Protein AF-A0A7S2N8I9-F1 (afdb_monomer)

Sequence (100 aa):
VGSSARAAGTIRLAAPCAAPPSRGSADRPAAMPHYPDEIEYSEKYYDDMYEYRHVILTKPIAKEMYKITGGKRLLAEDEWRGLGVQQSRGWAHYEIHRPE

Solvent-accessible surface area (backbone atoms only — not comparable to full-atom values): 6450 Å² total; per-residue (Å²): 136,84,79,94,75,71,68,64,32,54,46,36,35,37,25,70,56,90,65,89,75,84,85,75,84,87,78,78,85,86,73,77,98,70,80,50,95,52,78,42,73,52,76,75,48,71,62,99,66,35,33,32,34,46,35,41,40,22,76,70,49,31,52,50,52,37,69,77,34,68,79,77,53,76,51,54,64,69,56,44,42,71,67,68,54,83,76,74,88,70,53,39,51,76,55,86,66,77,60,129

InterPro domains:
  IPR000789 Cyclin-dependent kinase, regulatory subunit [PF01111] (39-100)
  IPR000789 Cyclin-dependent kinase, regulatory subunit [PR00296] (38-52)
  IPR000789 Cyclin-dependent kinase, regulatory subunit [PR00296] (53-67)
  IPR000789 Cyclin-dependent kinase, regulatory subunit [PR00296] (79-93)
  IPR000789 Cyclin-dependent kinase, regulatory subunit [PR00296] (94-100)
  IPR000789 Cyclin-dependent kinase, regulatory subunit [PS00944] (41-59)
  IPR000789 Cyclin-dependent kinase, regulatory subunit [SM01084] (38-100)
  IPR036858 Cyclin-dependent kinase, regulatory subunit superfamily [G3DSA:3.30.170.10] (20-100)
  IPR036858 Cyclin-dependent kinase, regulatory subunit superfamily [SSF55637] (28-100)

Organism: NCBI:txid1333877

Nearest PDB structures (foldseek):
  7ck4-assembly1_F  TM=3.837E-01  e=1.755E+00  Synechococcus phage S-ShM2
  4n8p-assembly1_A-2  TM=3.220E-01  e=1.447E+00  Ornithorhynchus anatinus
  8skv-assembly1_E  TM=2.048E-01  e=6.793E+00  Homo sapiens
  7uoj-assembly1_m  TM=1.756E-01  e=5.971E+00  Homo sapiens

Radius of gyration: 14.56 Å; Cα contacts (8 Å, |Δi|>4): 135; chains: 1; bounding box: 36×25×48 Å

pLDDT: mean 73.97, std 16.35, range [29.75, 90.25]

Structure (mmCIF, N/CA/C/O backbone):
data_AF-A0A7S2N8I9-F1
#
_entry.id   AF-A0A7S2N8I9-F1
#
loop_
_atom_site.group_PDB
_atom_site.id
_atom_site.type_symbol
_atom_site.label_atom_id
_atom_site.label_alt_id
_atom_site.label_comp_id
_atom_site.label_asym_id
_atom_site.label_entity_id
_atom_site.label_seq_id
_atom_site.pdbx_PDB_ins_code
_atom_site.Cartn_x
_atom_site.Cartn_y
_atom_site.Cartn_z
_atom_site.occupancy
_atom_site.B_iso_or_equiv
_atom_site.auth_seq_id
_atom_site.auth_comp_id
_atom_site.auth_asym_id
_atom_site.auth_atom_id
_atom_site.pdbx_PDB_model_num
ATOM 1 N N . VAL A 1 1 ? -1.459 4.134 32.815 1.00 40.97 1 VAL A N 1
ATOM 2 C CA . VAL A 1 1 ? -1.980 2.958 32.078 1.00 40.97 1 VAL A CA 1
ATOM 3 C C . VAL A 1 1 ? -2.698 3.464 30.835 1.00 40.97 1 VAL A C 1
ATOM 5 O O . VAL A 1 1 ? -3.466 4.405 30.958 1.00 40.97 1 VAL A O 1
ATOM 8 N N . GLY A 1 2 ? -2.389 2.925 29.656 1.00 40.41 2 GLY A N 1
ATOM 9 C CA . GLY A 1 2 ? -2.855 3.438 28.356 1.00 40.41 2 GLY A CA 1
ATOM 10 C C . GLY A 1 2 ? -1.691 4.076 27.588 1.00 40.41 2 GLY A C 1
ATOM 11 O O . GLY A 1 2 ? -0.989 4.907 28.140 1.00 40.41 2 GLY A O 1
ATOM 12 N N . SER A 1 3 ? -1.338 3.685 26.369 1.00 29.75 3 SER A N 1
ATOM 13 C CA . SER A 1 3 ? -2.123 3.022 25.333 1.00 29.75 3 SER A CA 1
ATOM 14 C C . SER A 1 3 ? -1.221 2.068 24.554 1.00 29.75 3 SER A C 1
ATOM 16 O O . SER A 1 3 ? -0.359 2.504 23.794 1.00 29.75 3 SER A O 1
ATOM 18 N N . SER A 1 4 ? -1.433 0.763 24.726 1.00 34.94 4 SER A N 1
ATOM 19 C CA . SER A 1 4 ? -0.964 -0.216 23.747 1.00 34.94 4 SER A CA 1
ATOM 20 C C . SER A 1 4 ? -1.986 -0.243 22.615 1.00 34.94 4 SER A C 1
ATOM 22 O O . SER A 1 4 ? -3.056 -0.829 22.740 1.00 34.94 4 SER A O 1
ATOM 24 N N . ALA A 1 5 ? -1.702 0.492 21.546 1.00 39.56 5 ALA A N 1
ATOM 25 C CA . ALA A 1 5 ? -2.430 0.395 20.287 1.00 39.56 5 ALA A CA 1
ATOM 26 C C . ALA A 1 5 ? -1.411 0.442 19.149 1.00 39.56 5 ALA A C 1
ATOM 28 O O . ALA A 1 5 ? -1.392 1.353 18.323 1.00 39.56 5 ALA A O 1
ATOM 29 N N . ARG A 1 6 ? -0.496 -0.528 19.147 1.00 41.28 6 ARG A N 1
ATOM 30 C CA . ARG A 1 6 ? 0.347 -0.799 17.988 1.00 41.28 6 ARG A CA 1
ATOM 31 C C . ARG A 1 6 ? -0.483 -1.646 17.034 1.00 41.28 6 ARG A C 1
ATOM 33 O O . ARG A 1 6 ? -0.400 -2.854 17.066 1.00 41.28 6 ARG A O 1
ATOM 40 N N . ALA A 1 7 ? -1.334 -1.004 16.240 1.00 44.88 7 ALA A N 1
ATOM 41 C CA . ALA A 1 7 ? -1.989 -1.629 15.098 1.00 44.88 7 ALA A CA 1
ATOM 42 C C . ALA A 1 7 ? -1.350 -1.067 13.819 1.00 44.88 7 ALA A C 1
ATOM 44 O O . ALA A 1 7 ? -1.778 -0.028 13.328 1.00 44.88 7 ALA A O 1
ATOM 45 N N . ALA A 1 8 ? -0.276 -1.707 13.347 1.00 59.41 8 ALA A N 1
ATOM 46 C CA . ALA A 1 8 ? 0.438 -1.395 12.115 1.00 59.41 8 ALA A CA 1
ATOM 47 C C . ALA A 1 8 ? -0.542 -1.202 10.943 1.00 59.41 8 ALA A C 1
ATOM 49 O O . ALA A 1 8 ? -1.240 -2.129 10.532 1.00 59.41 8 ALA A O 1
ATOM 50 N N . GLY A 1 9 ? -0.615 0.029 10.438 1.00 70.81 9 GLY A N 1
ATOM 51 C CA . GLY A 1 9 ? -1.349 0.407 9.233 1.00 70.81 9 GLY A CA 1
ATOM 52 C C . GLY A 1 9 ? -0.441 0.379 8.011 1.00 70.81 9 GLY A C 1
ATOM 53 O O . GLY A 1 9 ? -0.456 1.317 7.233 1.00 70.81 9 GLY A O 1
ATOM 54 N N . THR A 1 10 ? 0.413 -0.630 7.873 1.00 80.94 10 THR A N 1
ATOM 55 C CA . THR A 1 10 ? 1.378 -0.703 6.770 1.00 80.94 10 THR A CA 1
ATOM 56 C C . THR A 1 10 ? 0.990 -1.841 5.844 1.00 80.94 10 THR A C 1
ATOM 58 O O . THR A 1 10 ? 0.876 -2.979 6.293 1.00 80.94 10 THR A O 1
ATOM 61 N N . ILE A 1 11 ? 0.811 -1.545 4.558 1.00 86.56 11 ILE A N 1
ATOM 62 C CA . ILE A 1 11 ? 0.590 -2.564 3.526 1.00 86.56 11 ILE A CA 1
ATOM 63 C C . ILE A 1 11 ? 1.869 -2.763 2.713 1.00 86.56 11 ILE A C 1
ATOM 65 O O . ILE A 1 11 ? 2.587 -1.807 2.409 1.00 86.56 11 ILE A O 1
ATOM 69 N N . ARG A 1 12 ? 2.165 -4.015 2.367 1.00 86.06 12 ARG A N 1
ATOM 70 C CA . ARG A 1 12 ? 3.359 -4.410 1.606 1.00 86.06 12 ARG A CA 1
ATOM 71 C C . ARG A 1 12 ? 2.966 -4.748 0.173 1.00 86.06 12 ARG A C 1
ATOM 73 O O . ARG A 1 12 ? 2.305 -5.756 -0.068 1.00 86.06 12 ARG A O 1
ATOM 80 N N . LEU A 1 13 ? 3.349 -3.903 -0.775 1.00 88.19 13 LEU A N 1
ATOM 81 C CA . LEU A 1 13 ? 3.032 -4.090 -2.186 1.00 88.19 13 LEU A CA 1
ATOM 82 C C . LEU A 1 13 ? 4.265 -4.637 -2.926 1.00 88.19 13 LEU A C 1
ATOM 84 O O . LEU A 1 13 ? 5.391 -4.256 -2.602 1.00 88.19 13 LEU A O 1
ATOM 88 N N . ALA A 1 14 ? 4.050 -5.519 -3.904 1.00 87.00 14 ALA A N 1
ATOM 89 C CA . ALA A 1 14 ? 5.062 -6.039 -4.825 1.00 87.00 14 ALA A CA 1
ATOM 90 C C . ALA A 1 14 ? 4.555 -5.979 -6.271 1.00 87.00 14 ALA A C 1
ATOM 92 O O . ALA A 1 14 ? 3.382 -6.252 -6.510 1.00 87.00 14 ALA A O 1
ATOM 93 N N . ALA A 1 15 ? 5.412 -5.657 -7.232 1.00 84.69 15 ALA A N 1
ATOM 94 C CA . ALA A 1 15 ? 5.109 -5.690 -8.660 1.00 84.69 15 ALA A CA 1
ATOM 95 C C . ALA A 1 15 ? 6.220 -6.424 -9.429 1.00 84.69 15 ALA A C 1
ATOM 97 O O . ALA A 1 15 ? 7.368 -6.427 -8.987 1.00 84.69 15 ALA A O 1
ATOM 98 N N . PRO A 1 16 ? 5.916 -7.083 -10.562 1.00 80.69 16 PRO A N 1
ATOM 99 C CA . PRO A 1 16 ? 6.946 -7.664 -11.416 1.00 80.69 16 PRO A CA 1
ATOM 100 C C . PRO A 1 16 ? 7.829 -6.552 -11.989 1.00 80.69 16 PRO A C 1
ATOM 102 O O . PRO A 1 16 ? 7.319 -5.536 -12.464 1.00 80.69 16 PRO A O 1
ATOM 105 N N . CYS A 1 17 ? 9.148 -6.751 -11.946 1.00 70.94 17 CYS A N 1
ATOM 106 C CA . CYS A 1 17 ? 10.104 -5.756 -12.421 1.00 70.94 17 CYS A CA 1
ATOM 107 C C . CYS A 1 17 ? 9.909 -5.517 -13.930 1.00 70.94 17 CYS A C 1
ATOM 109 O O . CYS A 1 17 ? 10.178 -6.397 -14.746 1.00 70.94 17 CYS A O 1
ATOM 111 N N . ALA A 1 18 ? 9.421 -4.331 -14.314 1.00 62.12 18 ALA A N 1
ATOM 112 C CA . ALA A 1 18 ? 9.201 -3.988 -15.723 1.00 62.12 18 ALA A CA 1
ATOM 113 C C . ALA A 1 18 ? 10.514 -3.691 -16.481 1.00 62.12 18 ALA A C 1
ATOM 115 O O . ALA A 1 18 ? 10.548 -3.788 -17.706 1.00 62.12 18 ALA A O 1
ATOM 116 N N . ALA A 1 19 ? 11.587 -3.341 -15.761 1.00 55.41 19 ALA A N 1
ATOM 117 C CA . ALA A 1 19 ? 12.959 -3.223 -16.254 1.00 55.41 19 ALA A CA 1
ATOM 118 C C . ALA A 1 19 ? 13.920 -3.087 -15.054 1.00 55.41 19 ALA A C 1
ATOM 120 O O . ALA A 1 19 ? 13.638 -2.269 -14.173 1.00 55.41 19 ALA A O 1
ATOM 121 N N . PRO A 1 20 ? 15.048 -3.821 -14.996 1.00 53.31 20 PRO A N 1
ATOM 122 C CA . PRO A 1 20 ? 16.010 -3.661 -13.911 1.00 53.31 20 PRO A CA 1
ATOM 123 C C . PRO A 1 20 ? 16.649 -2.264 -13.990 1.00 53.31 20 PRO A C 1
ATOM 125 O O . PRO A 1 20 ? 17.240 -1.926 -15.021 1.00 53.31 20 PRO A O 1
ATOM 128 N N . PRO A 1 21 ? 16.567 -1.426 -12.940 1.00 54.47 21 PRO A N 1
ATOM 129 C CA . PRO A 1 21 ? 17.339 -0.197 -12.908 1.00 54.47 21 PRO A CA 1
ATOM 130 C C . PRO A 1 21 ? 18.824 -0.526 -12.717 1.00 54.47 21 PRO A C 1
ATOM 132 O O . PRO A 1 21 ? 19.207 -1.374 -11.909 1.00 54.47 21 PRO A O 1
ATOM 135 N N . SER A 1 22 ? 19.684 0.184 -13.441 1.00 55.38 22 SER A N 1
ATOM 136 C CA . SER A 1 22 ? 21.133 0.168 -13.249 1.00 55.38 22 SER A CA 1
ATOM 137 C C . SER A 1 22 ? 21.469 0.657 -11.835 1.00 55.38 22 SER A C 1
ATOM 139 O O . SER A 1 22 ? 21.479 1.859 -11.593 1.00 55.38 22 SER A O 1
ATOM 141 N N . ARG A 1 23 ? 21.686 -0.284 -10.904 1.00 57.25 23 ARG A N 1
ATOM 142 C CA . ARG A 1 23 ? 22.290 -0.144 -9.562 1.00 57.25 23 ARG A CA 1
ATOM 143 C C . ARG A 1 23 ? 22.297 1.297 -9.004 1.00 57.25 23 ARG A C 1
ATOM 145 O O . ARG A 1 23 ? 23.309 1.989 -9.072 1.00 57.25 23 ARG A O 1
ATOM 152 N N . GLY A 1 24 ? 21.173 1.7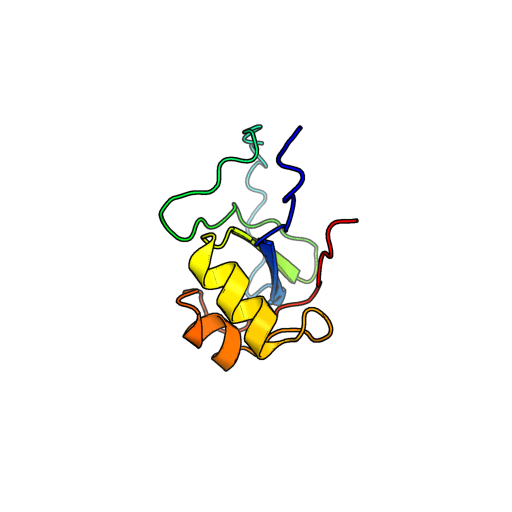21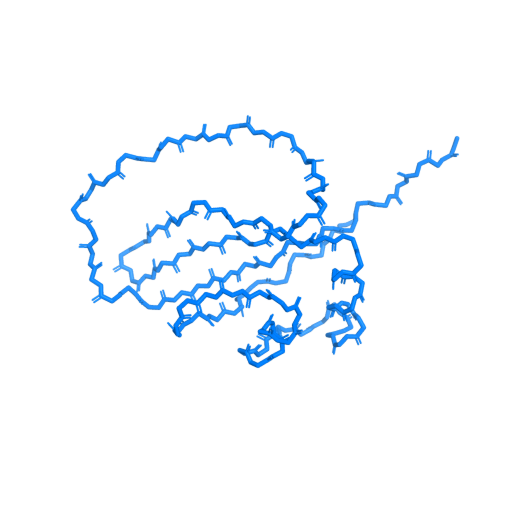 -8.427 1.00 49.69 24 GLY A N 1
ATOM 153 C CA . GLY A 1 24 ? 21.053 2.953 -7.641 1.00 49.69 24 GLY A CA 1
ATOM 154 C C . GLY A 1 24 ? 21.127 2.648 -6.144 1.00 49.69 24 GLY A C 1
ATOM 155 O O . GLY A 1 24 ? 20.464 1.732 -5.671 1.00 49.69 24 GLY A O 1
ATOM 156 N N . SER A 1 25 ? 21.983 3.380 -5.433 1.00 49.91 25 SER A N 1
ATOM 157 C CA . SER A 1 25 ? 22.333 3.212 -4.017 1.00 49.91 25 SER A CA 1
ATOM 158 C C . SER A 1 25 ? 21.114 3.212 -3.083 1.00 49.91 25 SER A C 1
ATOM 160 O O . SER A 1 25 ? 20.302 4.130 -3.134 1.00 49.91 25 SER A O 1
ATOM 162 N N . ALA A 1 26 ? 21.027 2.211 -2.202 1.00 47.59 26 ALA A N 1
ATOM 163 C CA . ALA A 1 26 ? 20.081 2.166 -1.090 1.00 47.59 26 ALA A CA 1
ATOM 164 C C . ALA A 1 26 ? 20.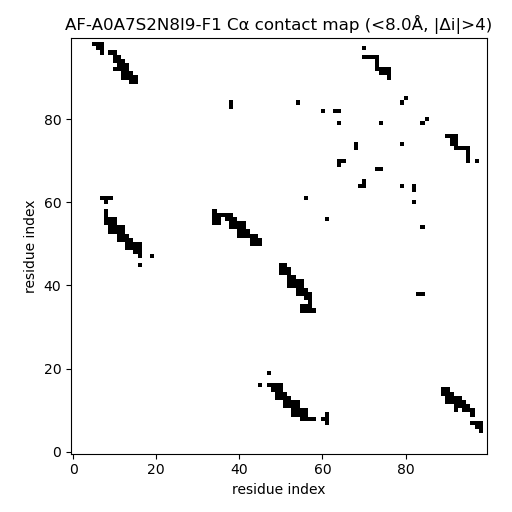557 3.118 0.021 1.00 47.59 26 ALA A C 1
ATOM 166 O O . ALA A 1 26 ? 21.361 2.729 0.871 1.00 47.59 26 ALA A O 1
ATOM 167 N N . ASP A 1 27 ? 20.110 4.373 -0.012 1.00 48.31 27 ASP A N 1
ATOM 168 C CA . ASP A 1 27 ? 20.190 5.243 1.161 1.00 48.31 27 ASP A CA 1
ATOM 169 C C . ASP A 1 27 ? 19.088 4.831 2.146 1.00 48.31 27 ASP A C 1
ATOM 171 O O . ASP A 1 27 ? 17.962 4.547 1.756 1.00 48.31 27 ASP A O 1
ATOM 175 N N . ARG A 1 28 ? 19.434 4.681 3.424 1.00 58.66 28 ARG A N 1
ATOM 176 C CA . ARG A 1 28 ? 18.500 4.252 4.472 1.00 58.66 28 ARG A CA 1
ATOM 177 C C . ARG A 1 28 ? 18.023 5.493 5.223 1.00 58.66 28 ARG A C 1
ATOM 179 O O . ARG A 1 28 ? 18.804 5.992 6.036 1.00 58.66 28 ARG A O 1
ATOM 186 N N . PRO A 1 29 ? 16.751 5.914 5.135 1.00 51.94 29 PRO A N 1
ATOM 187 C CA . PRO A 1 29 ? 16.206 6.771 6.169 1.00 51.94 29 PRO A CA 1
ATOM 188 C C . PRO A 1 29 ? 15.823 5.905 7.374 1.00 51.94 29 PRO A C 1
ATOM 190 O O . PRO A 1 29 ? 14.867 5.129 7.367 1.00 51.94 29 PRO A O 1
ATOM 193 N N . ALA A 1 30 ? 16.610 6.032 8.440 1.00 53.41 30 ALA A N 1
ATOM 194 C CA . ALA A 1 30 ? 16.194 5.650 9.778 1.00 53.41 30 ALA A CA 1
ATOM 195 C C . ALA A 1 30 ? 15.230 6.724 10.295 1.00 53.41 30 ALA A C 1
ATOM 197 O O . ALA A 1 30 ? 15.669 7.806 10.678 1.00 53.41 30 ALA A O 1
ATOM 198 N N . ALA A 1 31 ? 13.926 6.453 10.322 1.00 49.03 31 ALA A N 1
ATOM 199 C CA . ALA A 1 31 ? 12.991 7.335 11.010 1.00 49.03 31 ALA A CA 1
ATOM 200 C C . ALA A 1 31 ? 11.880 6.552 11.713 1.00 49.03 31 ALA A C 1
ATOM 202 O O . ALA A 1 31 ? 11.352 5.561 11.217 1.00 49.03 31 ALA A O 1
ATOM 203 N N . MET A 1 32 ? 11.616 7.006 12.936 1.00 53.81 32 MET A N 1
ATOM 204 C CA . MET A 1 32 ? 10.685 6.489 13.935 1.00 53.81 32 MET A CA 1
ATOM 205 C C . MET A 1 32 ? 9.268 6.227 13.393 1.00 53.81 32 MET A C 1
ATOM 207 O O . MET A 1 32 ? 8.868 6.880 12.435 1.00 53.81 32 MET A O 1
ATOM 211 N N . PRO A 1 33 ? 8.458 5.358 14.041 1.00 57.03 33 PRO A N 1
ATOM 212 C CA . PRO A 1 33 ? 7.057 5.148 13.674 1.00 57.03 33 PRO A CA 1
ATOM 213 C C . PRO A 1 33 ? 6.223 6.400 13.990 1.00 57.03 33 PRO A C 1
ATOM 215 O O . PRO A 1 33 ? 5.582 6.505 15.038 1.00 57.03 33 PRO A O 1
ATOM 218 N N . HIS A 1 34 ? 6.261 7.367 13.082 1.00 59.31 34 HIS A N 1
ATOM 219 C CA . HIS A 1 34 ? 5.324 8.471 13.008 1.00 59.31 34 HIS A CA 1
ATOM 220 C C . HIS A 1 34 ? 4.165 8.019 12.117 1.00 59.31 34 HIS A C 1
ATOM 222 O O . HIS A 1 34 ? 4.391 7.457 11.051 1.00 59.31 34 HIS A O 1
ATOM 228 N N . TYR A 1 35 ? 2.926 8.195 12.574 1.00 58.56 35 TYR A N 1
ATOM 229 C CA . TYR A 1 35 ? 1.776 8.019 11.691 1.00 58.56 35 TYR A CA 1
ATOM 230 C C . TYR A 1 35 ? 1.612 9.334 10.935 1.00 58.56 35 TYR A C 1
ATOM 232 O O . TYR A 1 35 ? 1.263 10.315 11.594 1.00 58.56 35 TYR A O 1
ATOM 240 N N . PRO A 1 36 ? 1.868 9.372 9.620 1.00 66.44 36 PRO A N 1
ATOM 241 C CA . PRO A 1 36 ? 1.630 10.572 8.838 1.00 66.44 36 PRO A CA 1
ATOM 242 C C . PRO A 1 36 ? 0.126 10.899 8.819 1.00 66.44 36 PRO A C 1
ATOM 244 O O . PRO A 1 36 ? -0.726 10.006 8.914 1.00 66.44 36 PRO A O 1
ATOM 247 N N . ASP A 1 37 ? -0.203 12.189 8.719 1.00 73.94 37 ASP A N 1
ATOM 248 C CA . ASP A 1 37 ? -1.578 12.664 8.503 1.00 73.94 37 ASP A CA 1
ATOM 249 C C . ASP A 1 37 ? -2.100 12.297 7.098 1.00 73.94 37 ASP A C 1
ATOM 251 O O . ASP A 1 37 ? -3.310 12.231 6.879 1.00 73.94 37 ASP A O 1
ATOM 255 N N . GLU A 1 38 ? -1.193 11.971 6.173 1.00 80.31 38 GLU A N 1
ATOM 256 C CA . GLU A 1 38 ? -1.459 11.554 4.793 1.00 80.31 38 GLU A CA 1
ATOM 257 C C . GLU A 1 38 ? -0.819 10.189 4.485 1.00 80.31 38 GLU A C 1
ATOM 259 O O . GLU A 1 38 ? -0.001 9.687 5.248 1.00 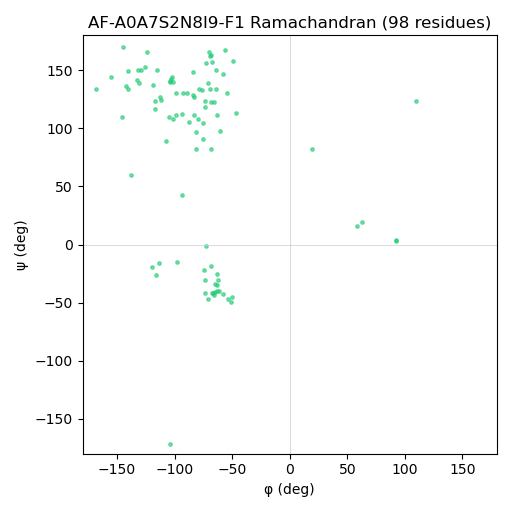80.31 38 GLU A O 1
ATOM 264 N N . ILE A 1 39 ? -1.205 9.541 3.381 1.00 85.56 39 ILE A N 1
ATOM 265 C CA . ILE A 1 39 ? -0.617 8.250 2.986 1.00 85.56 39 ILE A CA 1
ATOM 266 C C . ILE A 1 39 ? 0.844 8.462 2.574 1.00 85.56 39 ILE A C 1
ATOM 268 O O . ILE A 1 39 ? 1.115 9.190 1.619 1.00 85.56 39 ILE A O 1
ATOM 272 N N . GLU A 1 40 ? 1.770 7.768 3.232 1.00 85.50 40 GLU A N 1
ATOM 273 C CA . GLU A 1 40 ? 3.198 7.834 2.917 1.00 85.50 40 GLU A CA 1
ATOM 274 C C . GLU A 1 40 ? 3.661 6.582 2.165 1.00 85.50 40 GLU A C 1
ATOM 276 O O . GLU A 1 40 ? 3.267 5.451 2.468 1.00 85.50 40 GLU A O 1
ATOM 281 N N . TYR A 1 41 ? 4.517 6.788 1.167 1.00 84.88 41 TYR A N 1
ATOM 282 C CA . TYR A 1 41 ? 5.057 5.735 0.316 1.00 84.88 41 TYR A CA 1
ATOM 283 C C . TYR A 1 41 ? 6.547 5.590 0.584 1.00 84.88 41 TYR A C 1
ATOM 285 O O . TYR A 1 41 ? 7.296 6.555 0.449 1.00 84.88 41 TYR A O 1
ATOM 293 N N . SER A 1 42 ? 6.992 4.375 0.887 1.00 84.81 42 SER A N 1
ATOM 294 C CA . SER A 1 42 ? 8.416 4.114 1.030 1.00 84.81 42 SER A CA 1
ATOM 295 C C . SER A 1 42 ? 9.155 4.184 -0.300 1.00 84.81 42 SER A C 1
ATOM 297 O O . SER A 1 42 ? 8.586 4.052 -1.396 1.00 84.81 42 SER A O 1
ATOM 299 N N . GLU A 1 43 ? 10.475 4.260 -0.201 1.00 82.56 43 GLU A N 1
ATOM 300 C CA . GLU A 1 43 ? 11.357 3.975 -1.323 1.00 82.56 43 GLU A CA 1
ATOM 301 C C . GLU A 1 43 ? 11.113 2.553 -1.852 1.00 82.56 43 GLU A C 1
ATOM 303 O O . GLU A 1 43 ? 10.723 1.645 -1.105 1.00 82.56 43 GLU A O 1
ATOM 308 N N . LYS A 1 44 ? 11.271 2.385 -3.171 1.00 82.62 44 LYS A N 1
ATOM 309 C CA . LYS A 1 44 ? 11.157 1.073 -3.815 1.00 82.62 44 LYS A CA 1
ATOM 310 C C . LYS A 1 44 ? 12.457 0.313 -3.592 1.00 82.62 44 LYS A C 1
ATOM 312 O O . LYS A 1 44 ? 13.530 0.858 -3.837 1.00 82.62 44 LYS A O 1
ATOM 317 N N . TYR A 1 45 ? 12.344 -0.944 -3.197 1.00 84.81 45 TYR A N 1
ATOM 318 C CA . TYR A 1 45 ? 13.454 -1.886 -3.163 1.00 84.81 45 TYR A CA 1
ATOM 319 C C . TYR A 1 45 ? 13.186 -3.006 -4.165 1.00 84.81 45 TYR A C 1
ATOM 321 O O . TYR A 1 45 ? 12.035 -3.299 -4.473 1.00 84.81 45 TYR A O 1
ATOM 329 N N . TYR A 1 46 ? 14.237 -3.587 -4.727 1.00 81.25 46 TYR A N 1
ATOM 330 C CA . TYR A 1 46 ? 14.133 -4.518 -5.847 1.00 81.25 46 TYR A CA 1
ATOM 331 C C . TYR A 1 46 ? 14.955 -5.760 -5.536 1.00 81.25 46 TYR A C 1
ATOM 333 O O . TYR A 1 46 ? 16.070 -5.638 -5.029 1.00 81.25 46 TYR A O 1
ATOM 341 N N . ASP A 1 47 ? 14.410 -6.917 -5.884 1.00 81.62 47 ASP A N 1
ATOM 342 C CA . ASP A 1 47 ? 15.180 -8.146 -6.066 1.00 81.62 47 ASP A CA 1
ATOM 343 C C . ASP A 1 47 ? 15.337 -8.414 -7.575 1.00 81.62 47 ASP A C 1
ATOM 345 O O . ASP A 1 47 ? 14.944 -7.596 -8.410 1.00 81.62 47 ASP A O 1
ATOM 349 N N . ASP A 1 48 ? 15.870 -9.576 -7.953 1.00 78.69 48 ASP A N 1
ATOM 350 C CA . ASP A 1 48 ? 16.066 -9.954 -9.361 1.00 78.69 48 ASP A CA 1
ATOM 351 C C . ASP A 1 48 ? 14.755 -10.078 -10.163 1.00 78.69 48 ASP A C 1
ATOM 353 O O . ASP A 1 48 ? 14.754 -9.933 -11.383 1.00 78.69 48 ASP A O 1
ATOM 357 N N . MET A 1 49 ? 13.633 -10.350 -9.487 1.00 78.56 49 MET A N 1
ATOM 358 C CA . MET A 1 49 ? 12.354 -10.693 -10.129 1.00 78.56 49 MET A CA 1
ATOM 359 C C . MET A 1 49 ? 11.231 -9.676 -9.868 1.00 78.56 49 MET A C 1
ATOM 361 O O . MET A 1 49 ? 10.306 -9.553 -10.676 1.00 78.56 49 MET A O 1
ATOM 365 N N . TYR A 1 50 ? 11.288 -8.941 -8.755 1.00 83.44 50 TYR A N 1
ATOM 366 C CA . TYR A 1 50 ? 10.181 -8.111 -8.273 1.00 83.44 50 TYR A CA 1
ATOM 367 C C . TYR A 1 50 ? 10.669 -6.778 -7.699 1.00 83.44 50 TYR A C 1
ATOM 369 O O . TYR A 1 50 ? 11.752 -6.687 -7.124 1.00 83.44 50 TYR A O 1
ATOM 377 N N . G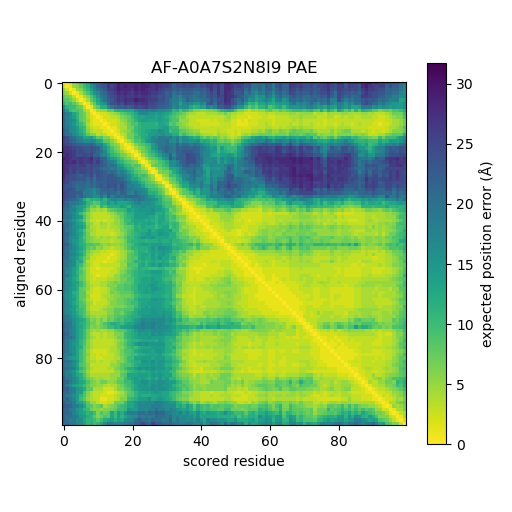LU A 1 51 ? 9.830 -5.753 -7.828 1.00 87.75 51 GLU A N 1
ATOM 378 C CA . GLU A 1 51 ? 9.939 -4.487 -7.112 1.00 87.75 51 GLU A CA 1
ATOM 379 C C . GLU A 1 51 ? 8.957 -4.459 -5.940 1.00 87.75 51 GLU A C 1
ATOM 381 O O . GLU A 1 51 ? 7.813 -4.891 -6.054 1.00 87.75 51 GLU A O 1
ATOM 386 N N . TYR A 1 52 ? 9.390 -3.928 -4.807 1.00 87.38 52 TYR A N 1
ATOM 387 C CA . TYR A 1 52 ? 8.644 -3.903 -3.561 1.00 87.38 52 TYR A CA 1
ATOM 388 C C . TYR A 1 52 ? 8.609 -2.493 -2.988 1.00 87.38 52 TYR A C 1
ATOM 390 O O . TYR A 1 52 ? 9.527 -1.692 -3.163 1.00 87.38 52 TYR A O 1
ATOM 398 N N . ARG A 1 53 ? 7.534 -2.193 -2.265 1.00 87.94 53 ARG A N 1
ATOM 399 C CA . ARG A 1 53 ? 7.328 -0.924 -1.567 1.00 87.94 53 ARG A CA 1
ATOM 400 C C . ARG A 1 53 ? 6.370 -1.158 -0.411 1.00 87.94 53 ARG A C 1
ATOM 402 O O . ARG A 1 53 ? 5.422 -1.934 -0.537 1.00 87.94 53 ARG A O 1
ATOM 409 N N . HIS A 1 54 ? 6.583 -0.474 0.703 1.00 85.75 54 HIS A N 1
ATOM 410 C CA . HIS A 1 54 ? 5.595 -0.424 1.771 1.00 85.75 54 HIS A CA 1
ATOM 411 C C . HIS A 1 54 ? 4.867 0.920 1.753 1.00 85.75 54 HIS A C 1
ATOM 413 O O . HIS A 1 54 ? 5.448 1.959 1.444 1.00 85.75 54 HIS A O 1
ATOM 419 N N . VAL A 1 55 ? 3.571 0.882 2.042 1.00 87.75 55 VAL A N 1
ATOM 420 C CA . VAL A 1 55 ? 2.722 2.071 2.127 1.00 87.75 55 VAL A CA 1
ATOM 421 C C . VAL A 1 55 ? 2.222 2.178 3.553 1.00 87.75 55 VAL A C 1
ATOM 423 O O . VAL A 1 55 ? 1.634 1.232 4.082 1.00 87.75 55 VAL A O 1
ATOM 426 N N . ILE A 1 56 ? 2.486 3.319 4.177 1.00 87.44 56 ILE A N 1
ATOM 427 C CA . ILE A 1 56 ? 2.057 3.627 5.534 1.00 87.44 56 ILE A CA 1
ATOM 428 C C . ILE A 1 56 ? 0.727 4.367 5.424 1.00 87.44 56 ILE A C 1
ATOM 430 O O . ILE A 1 56 ? 0.638 5.478 4.906 1.00 87.44 56 ILE A O 1
ATOM 434 N N . LEU A 1 57 ? -0.328 3.703 5.880 1.00 86.31 57 LEU A N 1
ATOM 435 C CA . LEU A 1 57 ? -1.685 4.218 5.905 1.00 86.31 57 LEU A CA 1
ATOM 436 C C . LEU A 1 57 ? -1.904 5.071 7.153 1.00 86.31 57 LEU A C 1
ATOM 438 O O . LEU A 1 57 ? -1.399 4.787 8.244 1.00 86.31 57 LEU A O 1
ATOM 442 N N . THR A 1 58 ? -2.763 6.071 7.006 1.00 86.31 58 THR A N 1
ATOM 443 C CA . THR A 1 58 ? -3.255 6.862 8.131 1.00 86.31 58 THR A CA 1
ATOM 444 C C . THR A 1 58 ? -4.136 5.997 9.045 1.00 86.31 58 THR A C 1
ATOM 446 O O . THR A 1 58 ? -4.727 4.992 8.632 1.00 86.31 58 THR A O 1
ATOM 449 N N . LYS A 1 59 ? -4.281 6.397 10.315 1.00 81.81 59 LYS A N 1
ATOM 450 C CA . LYS A 1 59 ? -5.142 5.703 11.295 1.00 81.81 59 LYS A CA 1
ATOM 451 C C . LYS A 1 59 ? -6.576 5.416 10.801 1.00 81.81 59 LYS A C 1
ATOM 453 O O . LYS A 1 59 ? -7.051 4.305 11.055 1.00 81.81 59 LYS A O 1
ATOM 458 N N . PRO A 1 60 ? -7.307 6.356 10.162 1.00 85.56 60 PRO A N 1
ATOM 459 C CA . PRO A 1 60 ? -8.659 6.073 9.677 1.00 85.56 60 PRO A CA 1
ATOM 460 C C . PRO A 1 60 ? -8.670 5.050 8.534 1.00 85.56 60 PRO A C 1
ATOM 462 O O . PRO A 1 60 ? -9.483 4.127 8.569 1.00 85.56 60 PRO A O 1
ATOM 465 N N . ILE A 1 61 ? -7.730 5.146 7.591 1.00 87.19 61 ILE A N 1
ATOM 466 C CA . ILE A 1 61 ? -7.651 4.241 6.436 1.00 87.19 61 ILE A CA 1
ATOM 467 C C . ILE A 1 61 ? -7.278 2.828 6.884 1.00 87.19 61 ILE A C 1
ATOM 469 O O . ILE A 1 61 ? -7.893 1.856 6.454 1.00 87.19 61 ILE A O 1
ATOM 473 N N . ALA A 1 62 ? -6.337 2.695 7.822 1.00 84.25 62 ALA A N 1
ATOM 474 C CA . ALA A 1 62 ? -5.995 1.400 8.402 1.00 84.25 62 ALA A CA 1
ATOM 475 C C . ALA A 1 62 ? -7.222 0.728 9.045 1.00 84.25 62 ALA A C 1
ATOM 477 O O . ALA A 1 62 ? -7.458 -0.461 8.840 1.00 84.25 62 ALA A O 1
ATOM 478 N N . LYS A 1 63 ? -8.063 1.477 9.775 1.00 84.25 63 LYS A N 1
ATOM 479 C CA . LYS A 1 63 ? -9.315 0.932 10.332 1.00 84.25 63 LYS A CA 1
ATOM 480 C C . LYS A 1 63 ? -10.269 0.449 9.244 1.00 84.25 63 LYS A C 1
ATOM 482 O O . LYS A 1 63 ? -10.910 -0.582 9.428 1.00 84.25 63 LYS A O 1
ATOM 487 N N . GLU A 1 64 ? -10.386 1.178 8.141 1.00 87.25 64 GLU A N 1
ATOM 488 C CA . GLU A 1 64 ? -11.225 0.780 7.010 1.00 87.25 64 GLU A CA 1
ATOM 489 C C . GLU A 1 64 ? -10.694 -0.484 6.329 1.00 87.25 64 GLU A C 1
ATOM 491 O O . GLU A 1 64 ? -11.436 -1.448 6.142 1.00 87.25 64 GLU A O 1
ATOM 496 N N . MET A 1 65 ? -9.381 -0.552 6.118 1.00 86.06 65 MET A N 1
ATOM 497 C CA . MET A 1 65 ? -8.689 -1.747 5.648 1.00 86.06 65 MET A CA 1
ATOM 498 C C . MET A 1 65 ? -9.001 -2.972 6.523 1.00 86.06 65 MET A C 1
ATOM 500 O O . MET A 1 65 ? -9.338 -4.042 6.007 1.00 86.06 65 MET A O 1
ATOM 504 N N . TYR A 1 66 ? -8.938 -2.828 7.853 1.00 83.81 66 TYR A N 1
ATOM 505 C CA . TYR A 1 66 ? -9.286 -3.901 8.789 1.00 83.81 66 TYR A CA 1
ATOM 506 C C . TYR A 1 66 ? -10.770 -4.286 8.725 1.00 83.81 66 TYR A C 1
ATOM 508 O O . TYR A 1 66 ? -11.079 -5.467 8.865 1.00 83.81 66 TYR A O 1
ATOM 516 N N . LYS A 1 67 ? -11.689 -3.344 8.472 1.00 84.75 67 LYS A N 1
ATOM 517 C CA . LYS A 1 67 ? -13.118 -3.655 8.277 1.00 84.75 67 LYS A CA 1
ATOM 518 C C . LYS A 1 67 ? -13.352 -4.492 7.019 1.00 84.75 67 LYS A C 1
ATOM 520 O O . LYS A 1 67 ? -14.132 -5.436 7.060 1.00 84.75 67 LYS A O 1
ATOM 525 N N . ILE A 1 68 ? -12.657 -4.171 5.930 1.00 85.38 68 ILE A N 1
ATOM 526 C CA . ILE A 1 68 ? -12.801 -4.843 4.630 1.00 85.38 68 ILE A CA 1
ATOM 527 C C . ILE A 1 68 ? -12.173 -6.246 4.643 1.00 85.38 68 ILE A C 1
ATOM 529 O O . ILE A 1 68 ? -12.715 -7.204 4.084 1.00 85.38 68 ILE A O 1
ATOM 533 N N . THR A 1 69 ? -11.002 -6.386 5.263 1.00 82.38 69 THR A N 1
ATOM 534 C CA . THR A 1 69 ? -10.210 -7.630 5.226 1.00 82.38 69 THR A CA 1
ATOM 535 C C . THR A 1 69 ? -10.390 -8.515 6.457 1.00 82.38 69 THR A C 1
ATOM 537 O O . THR A 1 69 ? -9.952 -9.669 6.465 1.00 82.38 69 THR A O 1
ATOM 540 N N . GLY A 1 70 ? -10.952 -7.973 7.539 1.00 79.19 70 GLY A N 1
ATOM 541 C CA . GLY A 1 70 ? -10.956 -8.611 8.855 1.00 79.19 70 GLY A CA 1
ATOM 542 C C . GLY A 1 70 ? -9.551 -8.906 9.397 1.00 79.19 70 GLY A C 1
ATOM 543 O O . GLY A 1 70 ? -9.418 -9.755 10.277 1.00 79.19 70 GLY A O 1
ATOM 544 N N . GLY A 1 71 ? -8.497 -8.302 8.824 1.00 74.81 71 GLY A N 1
ATOM 545 C CA . GLY A 1 71 ? -7.095 -8.614 9.130 1.00 74.81 71 GLY A CA 1
ATOM 546 C C . GLY A 1 71 ? -6.677 -10.050 8.776 1.00 74.81 71 GLY A C 1
ATOM 547 O O . GLY A 1 71 ? -5.717 -10.575 9.344 1.00 74.81 71 GLY A O 1
ATOM 548 N N . LYS A 1 72 ? -7.430 -10.736 7.907 1.00 74.56 72 LYS A N 1
ATOM 549 C CA . LYS A 1 72 ? -7.243 -12.163 7.576 1.00 74.56 72 LYS A CA 1
ATOM 550 C C . LYS A 1 72 ? -6.947 -12.422 6.101 1.00 74.56 72 LYS A C 1
ATOM 552 O O . LYS A 1 72 ? -6.438 -13.492 5.790 1.00 74.56 72 LYS A O 1
ATOM 557 N N . ARG A 1 73 ? -7.267 -11.475 5.215 1.00 83.25 73 ARG A N 1
ATOM 558 C CA . ARG A 1 73 ? -7.071 -11.592 3.762 1.00 83.25 73 ARG A CA 1
ATOM 559 C C . ARG A 1 73 ? -6.267 -10.423 3.199 1.00 83.25 73 ARG A C 1
ATOM 561 O O . ARG A 1 73 ? -6.291 -9.330 3.761 1.00 83.25 73 ARG A O 1
ATOM 568 N N . LEU A 1 74 ? -5.572 -10.674 2.092 1.00 85.81 74 LEU A N 1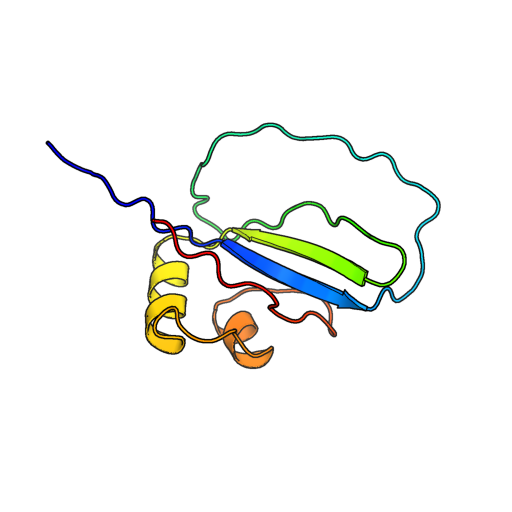
ATOM 569 C CA . LEU A 1 74 ? -4.880 -9.646 1.319 1.00 85.81 74 LEU A CA 1
ATOM 570 C C . LEU A 1 74 ? -5.898 -8.729 0.624 1.00 85.81 74 LEU A C 1
ATOM 572 O O . LEU A 1 74 ? -7.074 -9.070 0.483 1.00 85.81 74 LEU A O 1
ATOM 576 N N . LEU A 1 75 ? -5.432 -7.555 0.205 1.00 87.00 75 LEU A N 1
ATOM 577 C CA . LEU A 1 75 ? -6.252 -6.568 -0.496 1.00 87.00 75 LEU A CA 1
ATOM 578 C C . LEU A 1 75 ? -6.079 -6.811 -1.989 1.00 87.00 75 LEU A C 1
ATOM 580 O O . LEU A 1 75 ? -4.944 -6.900 -2.462 1.00 87.00 75 LEU A O 1
ATOM 584 N N . ALA A 1 76 ? -7.187 -6.903 -2.718 1.00 89.31 76 ALA A N 1
ATOM 585 C CA . ALA A 1 76 ? -7.142 -6.866 -4.174 1.00 89.31 76 ALA A CA 1
ATOM 586 C C . ALA A 1 76 ? -6.738 -5.463 -4.659 1.00 89.31 76 ALA A C 1
ATOM 588 O O . ALA A 1 76 ? -6.823 -4.502 -3.890 1.00 89.31 76 ALA A O 1
ATOM 589 N N . GLU A 1 77 ? -6.324 -5.353 -5.927 1.00 88.31 77 GLU A N 1
ATOM 590 C CA . GLU A 1 77 ? -5.940 -4.071 -6.535 1.00 88.31 77 GLU A CA 1
ATOM 591 C C . GLU A 1 77 ? -7.007 -2.990 -6.333 1.00 88.31 77 GLU A C 1
ATOM 593 O O . GLU A 1 77 ? -6.707 -1.917 -5.813 1.00 88.31 77 GLU A O 1
ATOM 598 N N . ASP A 1 78 ? -8.264 -3.303 -6.636 1.00 87.69 78 ASP A N 1
ATOM 599 C CA . ASP A 1 78 ? -9.382 -2.375 -6.465 1.00 87.69 78 ASP A CA 1
ATOM 600 C C . ASP A 1 78 ? -9.619 -1.972 -5.002 1.00 87.69 78 ASP A C 1
ATOM 602 O O . ASP A 1 78 ? -9.940 -0.819 -4.722 1.00 87.69 78 ASP A O 1
ATOM 606 N N . GLU A 1 79 ? -9.403 -2.887 -4.053 1.00 90.25 79 GLU A N 1
ATOM 607 C CA . GLU A 1 79 ? -9.663 -2.644 -2.630 1.00 90.25 79 GLU A CA 1
ATOM 608 C C . GLU A 1 79 ? -8.638 -1.660 -2.052 1.00 90.25 79 GLU A C 1
ATOM 610 O O . GLU A 1 79 ? -9.010 -0.703 -1.376 1.00 90.25 79 GLU A O 1
ATOM 615 N N . TRP A 1 80 ? -7.339 -1.855 -2.327 1.00 88.56 80 TRP A N 1
ATOM 616 C CA . TRP A 1 80 ? -6.326 -0.911 -1.844 1.00 88.56 80 TRP A CA 1
ATOM 617 C C . TRP A 1 80 ? -6.345 0.409 -2.618 1.00 88.56 80 TRP A C 1
ATOM 619 O O . TRP A 1 80 ? -6.080 1.453 -2.020 1.00 88.56 80 TRP A O 1
ATOM 629 N N . ARG A 1 81 ? -6.728 0.406 -3.903 1.00 89.56 81 ARG A N 1
ATOM 630 C CA . ARG A 1 81 ? -6.990 1.645 -4.655 1.00 89.56 81 ARG A CA 1
ATOM 631 C C . ARG A 1 81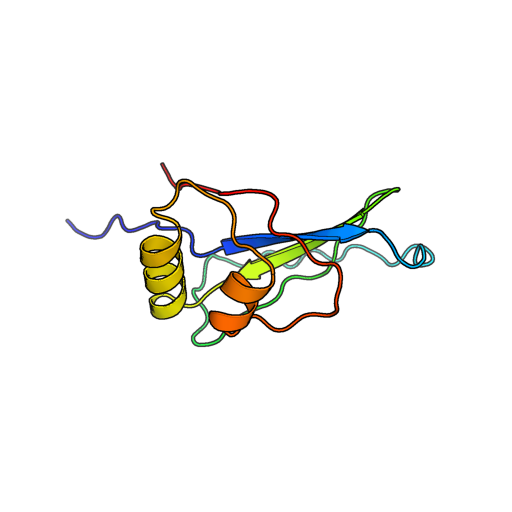 ? -8.163 2.423 -4.057 1.00 89.56 81 ARG A C 1
ATOM 633 O O . ARG A 1 81 ? -8.077 3.643 -3.938 1.00 89.56 81 ARG A O 1
ATOM 640 N N . GLY A 1 82 ? -9.218 1.727 -3.630 1.00 89.38 82 GLY A N 1
ATOM 641 C CA . GLY A 1 82 ? -10.384 2.314 -2.963 1.00 89.38 82 GLY A CA 1
ATOM 642 C C . GLY A 1 82 ? -10.053 2.984 -1.627 1.00 89.38 82 GLY A C 1
ATOM 643 O O . GLY A 1 82 ? -10.645 4.005 -1.293 1.00 89.38 82 GLY A O 1
ATOM 644 N N . LEU A 1 83 ? -9.038 2.484 -0.914 1.00 87.31 83 LEU A N 1
ATOM 645 C CA . LEU A 1 83 ? -8.509 3.085 0.319 1.00 87.31 83 LEU A CA 1
ATOM 646 C C . LEU A 1 83 ? -7.697 4.377 0.085 1.00 87.31 83 LEU A C 1
ATOM 648 O O . LEU A 1 83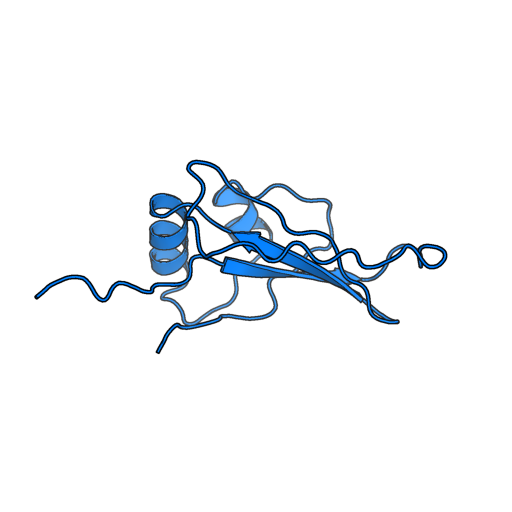 ? -7.198 4.969 1.040 1.00 87.31 83 LEU A O 1
ATOM 652 N N . GLY A 1 84 ? -7.532 4.807 -1.170 1.00 88.25 84 GLY A N 1
ATOM 653 C CA . GLY A 1 84 ? -6.795 6.018 -1.543 1.00 88.25 84 GLY A CA 1
ATOM 654 C C . GLY A 1 84 ? -5.317 5.791 -1.868 1.00 88.25 84 GLY A C 1
ATOM 655 O O . GLY A 1 84 ? -4.606 6.752 -2.167 1.00 88.25 84 GLY A O 1
ATOM 656 N N . VAL A 1 85 ? -4.841 4.540 -1.847 1.00 88.19 85 VAL A N 1
ATOM 657 C CA . VAL A 1 85 ? -3.465 4.210 -2.238 1.00 88.19 85 VAL A CA 1
ATOM 658 C C . VAL A 1 85 ? -3.333 4.310 -3.755 1.00 88.19 85 VAL A C 1
ATOM 660 O O . VAL A 1 85 ? -4.041 3.646 -4.511 1.00 88.19 85 VAL A O 1
ATOM 663 N N . GLN A 1 86 ? -2.391 5.130 -4.214 1.00 88.69 86 GLN A N 1
ATOM 664 C CA . GLN A 1 86 ? -2.183 5.416 -5.629 1.00 88.69 86 GLN A CA 1
ATOM 665 C C . GLN A 1 86 ? -0.797 4.942 -6.063 1.00 88.69 86 GLN A C 1
ATOM 667 O O . GLN A 1 86 ? 0.226 5.429 -5.592 1.00 88.69 86 GLN A O 1
ATOM 672 N N . GLN A 1 87 ? -0.764 3.980 -6.985 1.00 83.81 87 GLN A N 1
ATOM 673 C CA . GLN A 1 87 ? 0.459 3.471 -7.605 1.00 83.81 87 GLN A CA 1
ATOM 674 C C . GLN A 1 87 ? 0.229 3.091 -9.073 1.00 83.81 87 GLN A C 1
ATOM 676 O O . GLN A 1 87 ? -0.911 3.030 -9.558 1.00 83.81 87 GLN A O 1
ATOM 681 N N . SER A 1 88 ? 1.337 2.819 -9.773 1.00 84.00 88 SER A N 1
ATOM 682 C CA . SER A 1 88 ? 1.325 2.225 -11.111 1.00 84.00 88 SER A CA 1
ATOM 683 C C . SER A 1 88 ? 0.572 0.886 -11.123 1.00 84.00 88 SER A C 1
ATOM 685 O O . SER A 1 88 ? 0.207 0.338 -10.083 1.00 84.00 88 SER A O 1
ATOM 687 N N . ARG A 1 89 ? 0.265 0.371 -12.314 1.00 81.94 89 ARG A N 1
ATOM 688 C CA . ARG A 1 89 ? -0.390 -0.938 -12.457 1.00 81.94 89 ARG A CA 1
ATOM 689 C C . ARG A 1 89 ? 0.586 -2.071 -12.135 1.00 81.94 89 ARG A C 1
ATOM 691 O O . ARG A 1 89 ? 1.793 -1.886 -12.279 1.00 81.94 89 ARG A O 1
ATOM 698 N N . GLY A 1 90 ? 0.054 -3.228 -11.742 1.00 85.19 90 GLY A N 1
ATOM 699 C CA . GLY A 1 90 ? 0.840 -4.445 -11.506 1.00 85.19 90 GLY A CA 1
ATOM 700 C C . GLY A 1 90 ? 1.311 -4.640 -10.065 1.00 85.19 90 GLY A C 1
ATOM 701 O O . GLY A 1 90 ? 2.018 -5.604 -9.797 1.00 85.19 90 GLY A O 1
ATOM 702 N N . TRP A 1 91 ? 0.914 -3.761 -9.142 1.00 89.50 91 TRP A N 1
ATOM 703 C CA . TRP A 1 91 ? 1.207 -3.907 -7.718 1.00 89.50 91 TRP A CA 1
ATOM 704 C C . TRP A 1 91 ? 0.186 -4.810 -7.025 1.00 89.50 91 TRP A C 1
ATOM 706 O O . TRP A 1 91 ? -1.017 -4.574 -7.079 1.00 89.50 91 TRP A O 1
ATOM 716 N N . ALA A 1 92 ? 0.675 -5.808 -6.301 1.00 88.94 92 ALA A N 1
ATOM 717 C CA . ALA A 1 92 ? -0.115 -6.738 -5.513 1.00 88.94 92 ALA A CA 1
ATOM 718 C C . ALA A 1 92 ? 0.259 -6.644 -4.031 1.00 88.94 92 ALA A C 1
ATOM 720 O O . ALA A 1 92 ? 1.436 -6.583 -3.674 1.00 88.94 92 ALA A O 1
ATOM 721 N N . HIS A 1 93 ? -0.747 -6.650 -3.156 1.00 87.75 93 HIS A N 1
ATOM 722 C CA . HIS A 1 93 ? -0.540 -6.770 -1.714 1.00 87.75 93 HIS A CA 1
ATOM 723 C C . HIS A 1 93 ? -0.156 -8.216 -1.387 1.00 87.75 93 HIS A C 1
ATOM 725 O O . HIS A 1 93 ? -0.951 -9.113 -1.657 1.00 87.75 93 HIS A O 1
ATOM 731 N N . TYR A 1 94 ? 1.042 -8.447 -0.837 1.00 82.00 94 TYR A N 1
ATOM 732 C CA . TYR A 1 94 ? 1.589 -9.805 -0.666 1.00 82.00 94 TYR A CA 1
ATOM 733 C C . TYR A 1 94 ? 1.742 -10.261 0.789 1.00 82.00 94 TYR A C 1
ATOM 735 O O . TYR A 1 94 ? 1.872 -11.457 1.031 1.00 82.00 94 TYR A O 1
ATOM 743 N N . GLU A 1 95 ? 1.698 -9.352 1.766 1.00 77.00 95 GLU A N 1
ATOM 744 C 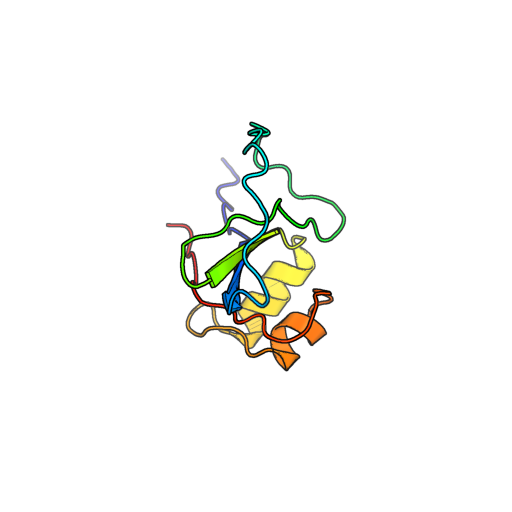CA . GLU A 1 95 ? 1.901 -9.704 3.174 1.00 77.00 95 GLU A CA 1
ATOM 745 C C . GLU A 1 95 ? 0.952 -8.937 4.094 1.00 77.00 95 GLU A C 1
ATOM 747 O O . GLU A 1 95 ? 0.822 -7.720 3.994 1.00 77.00 95 GLU A O 1
ATOM 752 N N . ILE A 1 96 ? 0.326 -9.652 5.034 1.00 72.62 96 ILE A N 1
ATOM 753 C CA . ILE A 1 96 ? -0.441 -9.053 6.129 1.00 72.62 96 ILE A CA 1
ATOM 754 C C . ILE A 1 96 ? 0.433 -9.093 7.375 1.00 72.62 96 ILE A C 1
ATOM 756 O O . ILE A 1 96 ? 0.615 -10.155 7.971 1.00 72.62 96 ILE A O 1
ATOM 760 N N . HIS A 1 97 ? 0.929 -7.939 7.810 1.00 63.41 97 HIS A N 1
ATOM 761 C CA . HIS A 1 97 ? 1.597 -7.855 9.100 1.00 63.41 97 HIS A CA 1
ATOM 762 C C . HIS A 1 97 ? 0.560 -7.594 10.195 1.00 63.41 97 HIS A C 1
ATOM 764 O O . HIS A 1 97 ? 0.035 -6.485 10.313 1.00 63.41 97 HIS A O 1
ATOM 770 N N . ARG A 1 98 ? 0.243 -8.618 10.997 1.00 56.66 98 ARG A N 1
ATOM 771 C CA . ARG A 1 98 ? -0.487 -8.394 12.247 1.00 56.66 98 ARG A CA 1
ATOM 772 C C . ARG A 1 98 ? 0.509 -7.982 13.324 1.00 56.66 98 ARG A C 1
ATOM 774 O O . ARG A 1 98 ? 1.470 -8.714 13.540 1.00 56.66 98 ARG A O 1
ATOM 781 N N . PRO A 1 99 ? 0.281 -6.862 14.011 1.00 53.59 99 PRO A N 1
ATOM 782 C CA . PRO A 1 99 ? 0.998 -6.602 15.242 1.00 53.59 99 PRO A CA 1
ATOM 783 C C . PRO A 1 99 ? 0.519 -7.585 16.313 1.00 53.59 99 PRO A C 1
ATOM 785 O O . PRO A 1 99 ? -0.686 -7.823 16.435 1.00 53.59 99 PRO A O 1
ATOM 788 N N . GLU A 1 100 ? 1.481 -8.167 17.023 1.00 43.84 100 GLU A N 1
ATOM 789 C CA . GLU A 1 100 ? 1.273 -9.008 18.209 1.00 43.84 100 GLU A CA 1
ATOM 790 C C . GLU A 1 100 ? 0.768 -8.185 19.405 1.00 43.84 100 GLU A C 1
ATOM 792 O O . GLU A 1 100 ? 1.242 -7.033 19.584 1.00 43.84 100 GLU A O 1
#

Foldseek 3Di:
DDDDDPFFLKFKKKFWPPDDDDDDDDDDDDDDPDQDPQKDKADWDDDPTMIMIMIGDHPVLSVVVCVVCVLPDFADPVRVVVSVDDDDPGMGGDDRDGDD

Mean predicted aligned error: 10.18 Å

Secondary structure (DSSP, 8-state):
---------EEEEEEE-SS-----------------SS-EEPPPEE-SSEEEEEEE--HHHHHHHHHHHTTTSPPPHHHHHHTT----TT-EEEE-----